Protein AF-A0AAV6BZI5-F1 (afdb_monomer)

pLDDT: mean 88.49, std 8.22, range [63.62, 98.12]

Solvent-accessible surface area (backbone atoms only — not comparable to full-atom values): 6519 Å² total; per-residue (Å²): 105,73,68,59,37,52,52,39,51,68,74,55,64,58,50,78,42,84,41,81,54,91,93,46,74,42,80,42,81,42,66,73,58,97,48,75,69,52,58,55,25,56,51,28,48,57,50,47,52,47,60,72,45,46,90,73,36,56,67,40,70,27,70,47,92,89,46,92,48,66,36,76,49,83,47,97,79,65,70,76,52,47,71,35,60,86,55,53,39,41,53,51,51,52,54,52,50,52,55,50,56,54,50,71,72,54,72,129

Structure (mmCIF, N/CA/C/O backbone):
data_AF-A0AAV6BZI5-F1
#
_entry.id   AF-A0AAV6BZI5-F1
#
loop_
_atom_site.group_PDB
_atom_site.id
_atom_site.type_symbol
_atom_site.label_atom_id
_atom_site.label_alt_id
_atom_site.label_comp_id
_atom_site.label_asym_id
_atom_site.label_entity_id
_atom_site.label_seq_id
_atom_site.pdbx_PDB_ins_code
_atom_site.Cartn_x
_atom_site.Cartn_y
_atom_site.Cartn_z
_atom_site.occupancy
_atom_site.B_iso_or_equiv
_atom_site.auth_seq_id
_atom_site.auth_comp_id
_atom_site.auth_asym_id
_atom_site.auth_atom_id
_atom_site.pdbx_PDB_model_num
ATOM 1 N N . THR A 1 1 ? -3.793 -15.550 4.098 1.00 80.25 1 THR A N 1
ATOM 2 C CA . THR A 1 1 ? -5.144 -15.625 3.503 1.00 80.25 1 THR A CA 1
ATOM 3 C C . THR A 1 1 ? -6.071 -14.713 4.299 1.00 80.25 1 THR A C 1
ATOM 5 O O . THR A 1 1 ? -5.586 -14.112 5.256 1.00 80.25 1 THR A O 1
ATOM 8 N N . VAL A 1 2 ? -7.348 -14.557 3.927 1.00 87.38 2 VAL A N 1
ATOM 9 C CA . VAL A 1 2 ? -8.303 -13.715 4.687 1.00 87.38 2 VAL A CA 1
ATOM 10 C C . VAL A 1 2 ? -8.455 -14.225 6.126 1.00 87.38 2 VAL A C 1
ATOM 12 O O . VAL A 1 2 ? -8.520 -13.438 7.063 1.00 87.38 2 VAL A O 1
ATOM 15 N N . GLU A 1 3 ? -8.391 -15.540 6.324 1.00 90.19 3 GLU A N 1
ATOM 16 C CA . GLU A 1 3 ? -8.491 -16.187 7.636 1.00 90.19 3 GLU A CA 1
ATOM 17 C C . GLU A 1 3 ? -7.358 -15.753 8.571 1.00 90.19 3 GLU A C 1
ATOM 19 O O . GLU A 1 3 ? -7.605 -15.460 9.736 1.00 90.19 3 GLU A O 1
ATOM 24 N N . ALA A 1 4 ? -6.131 -15.643 8.050 1.00 85.69 4 ALA A N 1
ATOM 25 C CA . ALA A 1 4 ? -4.981 -15.174 8.822 1.00 85.69 4 ALA A CA 1
ATOM 26 C C . ALA A 1 4 ? -5.112 -13.695 9.228 1.00 85.69 4 ALA A C 1
ATOM 28 O O . ALA A 1 4 ? -4.690 -13.320 10.317 1.00 85.69 4 ALA A O 1
ATOM 29 N N . VAL A 1 5 ? -5.715 -12.860 8.370 1.00 86.88 5 VAL A N 1
ATOM 30 C CA . VAL A 1 5 ? -6.009 -11.457 8.706 1.00 86.88 5 VAL A CA 1
ATOM 31 C C . VAL A 1 5 ? -7.042 -11.403 9.829 1.00 86.88 5 VAL A C 1
ATOM 33 O O . VAL A 1 5 ? -6.818 -10.735 10.833 1.00 86.88 5 VAL A O 1
ATOM 36 N N . ASN A 1 6 ? -8.129 -12.165 9.701 1.00 88.00 6 ASN A N 1
ATOM 37 C CA . ASN A 1 6 ? -9.179 -12.221 10.715 1.00 88.00 6 ASN A CA 1
ATOM 38 C C . ASN A 1 6 ? -8.677 -12.761 12.061 1.00 88.00 6 ASN A C 1
ATOM 40 O O . ASN A 1 6 ? -9.139 -12.305 13.102 1.00 88.00 6 ASN A O 1
ATOM 44 N N . GLU A 1 7 ? -7.733 -13.704 12.060 1.00 85.50 7 GLU A N 1
ATOM 45 C CA . GLU A 1 7 ? -7.117 -14.201 13.293 1.00 85.50 7 GLU A CA 1
ATOM 46 C C . GLU A 1 7 ? -6.339 -13.102 14.024 1.00 85.50 7 GLU A C 1
ATOM 48 O O . GLU A 1 7 ? -6.541 -12.897 15.216 1.00 85.50 7 GLU A O 1
ATOM 53 N N . LEU A 1 8 ? -5.529 -12.321 13.306 1.00 82.88 8 LEU A N 1
ATOM 54 C CA . LEU A 1 8 ? -4.806 -11.190 13.897 1.00 82.88 8 LEU A CA 1
ATOM 55 C C . LEU A 1 8 ? -5.749 -10.098 14.421 1.00 82.88 8 LEU A C 1
ATOM 57 O O . LEU A 1 8 ? -5.475 -9.490 15.455 1.00 82.88 8 LEU A O 1
ATOM 61 N N . LEU A 1 9 ? -6.874 -9.871 13.737 1.00 82.00 9 LEU A N 1
ATOM 62 C CA . LEU A 1 9 ? -7.895 -8.921 14.181 1.00 82.00 9 LEU A CA 1
ATOM 63 C C . LEU A 1 9 ? -8.642 -9.393 15.438 1.00 82.00 9 LEU A C 1
ATOM 65 O O . LEU A 1 9 ? -9.053 -8.562 16.237 1.00 82.00 9 LEU A O 1
ATOM 69 N N . ARG A 1 10 ? -8.794 -10.707 15.658 1.00 78.62 10 ARG A N 1
ATOM 70 C CA . ARG A 1 10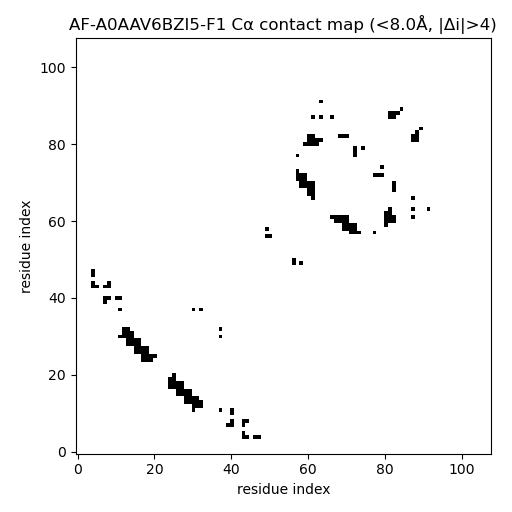 ? -9.403 -11.247 16.891 1.00 78.62 10 ARG A CA 1
ATOM 71 C C . ARG A 1 10 ? -8.530 -11.054 18.125 1.00 78.62 10 ARG A C 1
ATOM 73 O O . ARG A 1 10 ? -9.058 -10.882 19.216 1.00 78.62 10 ARG A O 1
ATOM 80 N N . VAL A 1 11 ? -7.208 -11.090 17.955 1.00 67.38 11 VAL A N 1
ATOM 81 C CA . VAL A 1 11 ? -6.235 -10.960 19.055 1.00 67.38 11 VAL A CA 1
ATOM 82 C C . VAL A 1 11 ? -6.191 -9.531 19.612 1.00 67.38 11 VAL A C 1
ATOM 84 O O . VAL A 1 11 ? -5.595 -9.294 20.661 1.00 67.38 11 VAL A O 1
ATOM 87 N N . THR A 1 12 ? -6.830 -8.566 18.944 1.00 65.50 12 THR A N 1
ATOM 88 C CA . THR A 1 12 ? -6.774 -7.168 19.360 1.00 65.50 12 THR A CA 1
ATOM 89 C C . THR A 1 12 ? -7.985 -6.702 20.138 1.00 65.50 12 THR A C 1
ATOM 91 O O . THR A 1 12 ? -9.041 -6.413 19.586 1.00 65.50 12 THR A O 1
ATOM 94 N N . GLU A 1 13 ? -7.782 -6.526 21.440 1.00 70.69 13 GLU A N 1
ATOM 95 C CA . GLU A 1 13 ? -8.665 -5.715 22.263 1.00 70.69 13 GLU A CA 1
ATOM 96 C C . GLU A 1 13 ? -8.273 -4.235 22.179 1.00 70.69 13 GLU A C 1
ATOM 98 O 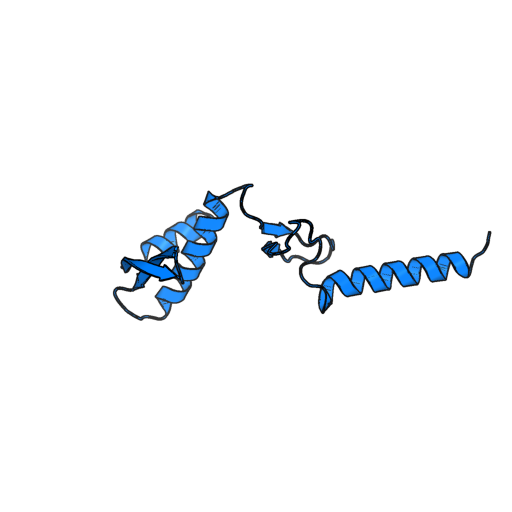O . GLU A 1 13 ? -7.123 -3.845 22.406 1.00 70.69 13 GLU A O 1
ATOM 103 N N . GLY A 1 14 ? -9.253 -3.396 21.869 1.00 78.12 14 GLY A N 1
ATOM 104 C CA . GLY A 1 14 ? -9.103 -1.952 21.770 1.00 78.12 14 GLY A CA 1
ATOM 105 C C . GLY A 1 14 ? -10.444 -1.282 21.500 1.00 78.12 14 GLY A C 1
ATOM 106 O O . GLY A 1 14 ? -11.481 -1.945 21.436 1.00 78.12 14 GLY A O 1
ATOM 107 N N . HIS A 1 15 ? -10.423 0.032 21.330 1.00 78.56 15 HIS A N 1
ATOM 108 C CA . HIS A 1 15 ? -11.589 0.819 20.935 1.00 78.56 15 HIS A CA 1
ATOM 109 C C . HIS A 1 15 ? -11.188 1.851 19.886 1.00 78.56 15 HIS A C 1
ATOM 111 O O . HIS A 1 15 ? -10.028 2.256 19.806 1.00 78.56 15 HIS A O 1
ATOM 117 N N . ASP A 1 16 ? -12.141 2.257 19.053 1.00 85.94 16 ASP A N 1
ATOM 118 C CA . ASP A 1 16 ? -11.920 3.346 18.107 1.00 85.94 16 ASP A CA 1
ATOM 119 C C . ASP A 1 16 ? -12.140 4.689 18.818 1.00 85.94 16 ASP A C 1
ATOM 121 O O . ASP A 1 16 ? -13.142 4.893 19.504 1.00 85.94 16 ASP A O 1
ATOM 125 N N . GLU A 1 17 ? -11.208 5.618 18.627 1.00 90.50 17 GLU A N 1
ATOM 126 C CA . GLU A 1 17 ? -11.349 7.016 19.023 1.00 90.50 17 GLU A CA 1
ATOM 127 C C . GLU A 1 17 ? -11.406 7.907 17.785 1.00 90.50 17 GLU A C 1
ATOM 129 O O . GLU A 1 17 ? -10.653 7.728 16.825 1.00 90.50 17 GLU A O 1
ATOM 134 N N . LEU A 1 18 ? -12.295 8.899 17.809 1.00 94.19 18 LEU A N 1
ATOM 135 C CA . LEU A 1 18 ? -12.343 9.935 16.788 1.00 94.19 18 LEU A CA 1
ATOM 136 C C . LEU A 1 18 ? -11.254 10.972 17.087 1.00 94.19 18 LEU A C 1
ATOM 138 O O . LEU A 1 18 ? -11.313 11.662 18.105 1.00 94.19 18 LEU A O 1
ATOM 142 N N . VAL A 1 19 ? -10.265 11.094 16.202 1.00 94.38 19 VAL A N 1
ATOM 143 C CA . VAL A 1 19 ? -9.122 12.000 16.379 1.00 94.38 19 VAL A CA 1
ATOM 144 C C . VAL A 1 19 ? -9.078 13.060 15.272 1.00 94.38 19 VAL A C 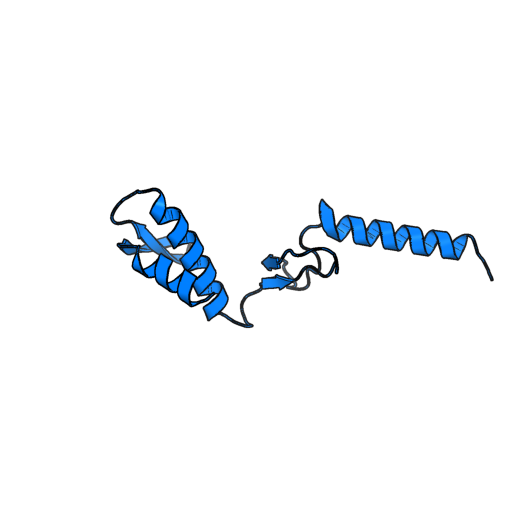1
ATOM 146 O O . VAL A 1 19 ? -9.393 12.757 14.115 1.00 94.38 19 VAL A O 1
ATOM 149 N N . PRO A 1 20 ? -8.699 14.311 15.592 1.00 95.19 20 PRO A N 1
ATOM 150 C CA . PRO A 1 20 ? -8.625 15.373 14.597 1.00 95.19 20 PRO A CA 1
ATOM 151 C C . PRO A 1 20 ? -7.451 15.153 13.630 1.00 95.19 20 PRO A C 1
ATOM 153 O O . PRO A 1 20 ? -6.324 14.882 14.050 1.00 95.19 20 PRO A O 1
ATOM 156 N N . LEU A 1 21 ? -7.705 15.334 12.331 1.00 92.06 21 LEU A N 1
ATOM 157 C CA . LEU A 1 21 ? -6.713 15.341 11.254 1.00 92.06 21 LEU A CA 1
ATOM 158 C C . LEU A 1 21 ? -6.819 16.664 10.479 1.00 92.06 21 LEU A C 1
ATOM 160 O O . LEU A 1 21 ? -7.480 16.777 9.447 1.00 92.06 21 LEU A O 1
ATOM 164 N N . GLY A 1 22 ? -6.192 17.713 11.012 1.00 91.56 22 GLY A N 1
ATOM 165 C CA . GLY A 1 22 ? -6.318 19.063 10.463 1.00 91.56 22 GLY A CA 1
ATOM 166 C C . GLY A 1 22 ? -7.743 19.602 10.620 1.00 91.56 22 GLY A C 1
ATOM 167 O O . GLY A 1 22 ? -8.151 19.939 11.727 1.00 91.56 22 GLY A O 1
ATOM 168 N N . ARG A 1 23 ? -8.484 19.713 9.510 1.00 94.00 23 ARG A N 1
ATOM 169 C CA . ARG A 1 23 ? -9.906 20.121 9.489 1.00 94.00 23 ARG A CA 1
ATOM 170 C C . ARG A 1 23 ? -10.880 18.945 9.409 1.00 94.00 23 ARG A C 1
ATOM 172 O O . ARG A 1 23 ? -12.088 19.160 9.411 1.00 94.00 23 ARG A O 1
ATOM 179 N N . GLU A 1 24 ? -10.359 17.733 9.305 1.00 94.69 24 GLU A N 1
ATOM 180 C CA . GLU A 1 24 ? -11.131 16.505 9.166 1.00 94.69 24 GLU A CA 1
ATOM 181 C C . GLU A 1 24 ? -11.035 15.672 10.448 1.00 94.69 24 GLU A C 1
ATOM 183 O O . GLU A 1 24 ? -10.283 15.993 11.373 1.00 94.69 24 GLU A O 1
ATOM 188 N N . TRP A 1 25 ? -11.803 14.588 10.498 1.00 93.88 25 TRP A N 1
ATOM 189 C CA . TRP A 1 25 ? -11.770 13.613 11.580 1.00 93.88 25 TRP A CA 1
ATOM 190 C C . TRP A 1 25 ? -11.448 12.242 11.011 1.00 93.88 25 TRP A C 1
ATOM 192 O O . TRP A 1 25 ? -11.928 11.885 9.937 1.00 93.88 25 TRP A O 1
ATOM 202 N N . THR A 1 26 ? -10.669 11.462 11.750 1.00 91.56 26 THR A N 1
ATOM 203 C CA . THR A 1 26 ? -10.408 10.064 11.414 1.00 91.56 26 THR A CA 1
ATOM 204 C C . THR A 1 26 ? -10.648 9.185 12.625 1.00 91.56 26 THR A C 1
ATOM 206 O O . THR A 1 26 ? -10.469 9.614 13.764 1.00 91.56 26 THR A O 1
ATOM 209 N N . LEU A 1 27 ? -11.035 7.937 12.381 1.00 87.06 27 LEU A N 1
ATOM 210 C CA . LEU A 1 27 ? -11.013 6.918 13.419 1.00 87.06 27 LEU A CA 1
ATOM 211 C C . LEU A 1 27 ? -9.571 6.456 13.616 1.00 87.06 27 LEU A C 1
ATOM 213 O O . LEU A 1 27 ? -8.851 6.194 12.649 1.00 87.06 27 LEU A O 1
ATOM 217 N N . ARG A 1 28 ? -9.151 6.370 14.874 1.00 84.56 28 ARG A N 1
ATOM 218 C CA . ARG A 1 28 ? -7.898 5.752 15.281 1.00 84.56 28 ARG A CA 1
ATOM 219 C C . ARG A 1 28 ? -8.211 4.640 16.258 1.00 84.56 28 ARG A C 1
ATOM 221 O O . ARG A 1 28 ? -8.801 4.874 17.305 1.00 84.56 28 ARG A O 1
ATOM 228 N N . LEU A 1 29 ? -7.748 3.445 15.930 1.00 79.19 29 LEU A N 1
ATOM 229 C CA . LEU A 1 29 ? -7.825 2.321 16.839 1.00 79.19 29 LEU A CA 1
ATOM 230 C C . LEU A 1 29 ? -6.801 2.506 17.973 1.00 79.19 29 LEU A C 1
ATOM 232 O O . LEU A 1 29 ? -5.605 2.681 17.709 1.00 79.19 29 LEU A O 1
ATOM 236 N N . ILE A 1 30 ? -7.266 2.464 19.220 1.00 80.81 30 ILE A N 1
ATOM 237 C CA . ILE A 1 30 ? -6.456 2.568 20.436 1.00 80.81 30 ILE A CA 1
ATOM 238 C C . ILE A 1 30 ? -6.359 1.196 21.096 1.00 80.81 30 ILE A C 1
ATOM 240 O O . ILE A 1 30 ? -7.368 0.542 21.360 1.00 80.81 30 ILE A O 1
ATOM 244 N N . ALA A 1 31 ? -5.126 0.759 21.351 1.00 80.06 31 ALA A N 1
ATOM 245 C CA . ALA A 1 31 ? -4.856 -0.501 22.027 1.00 80.06 31 ALA A CA 1
ATOM 246 C C . ALA A 1 31 ? -5.306 -0.433 23.481 1.00 80.06 31 ALA A C 1
ATOM 248 O O . ALA A 1 31 ? -4.973 0.533 24.169 1.00 80.06 31 ALA A O 1
ATOM 249 N N . ARG A 1 32 ? -5.967 -1.485 23.981 1.00 77.12 32 ARG A N 1
ATOM 250 C CA . ARG A 1 32 ? -6.189 -1.621 25.428 1.00 77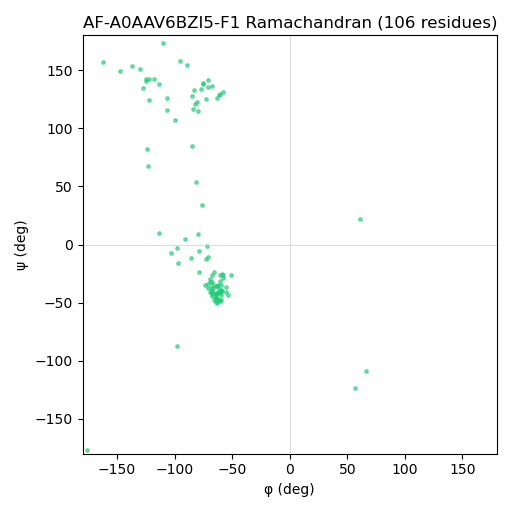.12 32 ARG A CA 1
ATOM 251 C C . ARG A 1 32 ? -4.855 -1.750 26.174 1.00 77.12 32 ARG A C 1
ATOM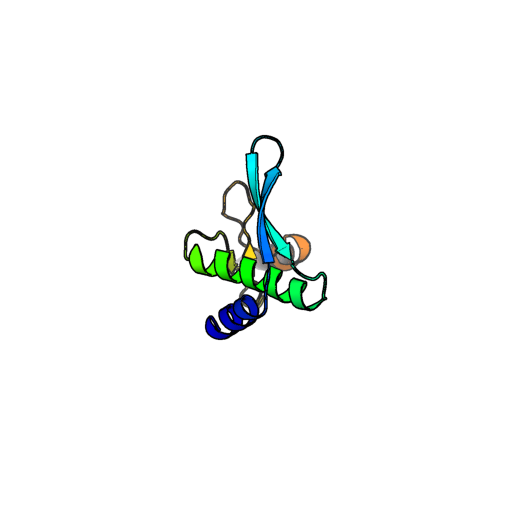 253 O O . ARG A 1 32 ? -4.667 -1.128 27.214 1.00 77.12 32 ARG A O 1
ATOM 260 N N . GLU A 1 33 ? -3.922 -2.526 25.621 1.00 75.75 33 GLU A N 1
ATOM 261 C CA . GLU A 1 33 ? -2.571 -2.720 26.151 1.00 75.75 33 GLU A CA 1
ATOM 262 C C . GLU A 1 33 ? -1.525 -2.439 25.067 1.00 75.75 33 GLU A C 1
ATOM 264 O O . GLU A 1 33 ? -1.629 -2.926 23.943 1.00 75.75 33 GLU A O 1
ATOM 269 N N . GLN A 1 34 ? -0.473 -1.688 25.403 1.00 72.00 34 GLN A N 1
ATOM 270 C CA . GLN A 1 34 ? 0.602 -1.341 24.463 1.00 72.00 34 GLN A CA 1
ATOM 271 C C . GLN A 1 34 ? 1.640 -2.461 24.322 1.00 72.00 34 GLN A C 1
ATOM 273 O O . GLN A 1 34 ? 2.837 -2.250 24.525 1.00 72.00 34 GLN A O 1
ATOM 278 N N . ARG A 1 35 ? 1.182 -3.672 23.998 1.00 78.31 35 ARG A N 1
ATOM 279 C CA . ARG A 1 35 ? 2.076 -4.803 23.742 1.00 78.31 35 ARG A CA 1
ATOM 280 C C . ARG A 1 35 ? 2.481 -4.884 22.264 1.00 78.31 35 ARG A C 1
ATOM 282 O O . ARG A 1 35 ? 1.738 -4.400 21.407 1.00 78.31 35 ARG A O 1
ATOM 289 N N . PRO A 1 36 ? 3.638 -5.483 21.923 1.00 78.88 36 PRO A N 1
ATOM 290 C CA . PRO A 1 36 ? 4.124 -5.538 20.542 1.00 78.88 36 PRO A CA 1
ATOM 291 C C . PRO A 1 36 ? 3.160 -6.200 19.548 1.00 78.88 36 PRO A C 1
ATOM 293 O O . PRO A 1 36 ? 3.157 -5.839 18.372 1.00 78.88 36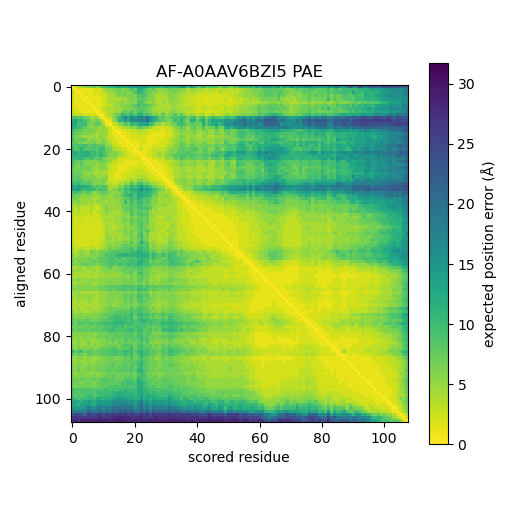 PRO A O 1
ATOM 296 N N . GLU A 1 37 ? 2.318 -7.134 19.999 1.00 77.62 37 GLU A N 1
ATOM 297 C CA . GLU A 1 37 ? 1.321 -7.824 19.172 1.00 77.62 37 GLU A CA 1
ATOM 298 C C . GLU A 1 37 ? 0.304 -6.851 18.552 1.00 77.62 37 GLU A C 1
ATOM 300 O O . GLU A 1 37 ? -0.200 -7.098 17.456 1.00 77.62 37 GLU A O 1
ATOM 305 N N . TRP A 1 38 ? 0.079 -5.695 19.188 1.00 77.50 38 TRP A N 1
ATOM 306 C CA . TRP A 1 38 ? -0.745 -4.615 18.645 1.00 77.50 38 TRP A CA 1
ATOM 307 C C . TRP A 1 38 ? -0.286 -4.147 17.259 1.00 77.50 38 TRP A C 1
ATOM 309 O O . TRP A 1 38 ? -1.103 -3.834 16.391 1.00 77.50 38 TRP A O 1
ATOM 319 N N . LEU A 1 39 ? 1.030 -4.122 17.019 1.00 80.50 39 LEU A N 1
ATOM 320 C CA . LEU A 1 39 ? 1.585 -3.691 15.735 1.00 80.50 39 LEU A CA 1
ATOM 321 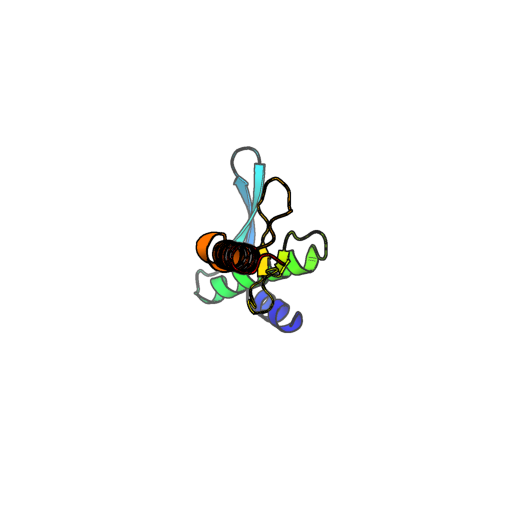C C . LEU A 1 39 ? 1.142 -4.617 14.598 1.00 80.50 39 LEU A C 1
ATOM 323 O O . LEU A 1 39 ? 0.869 -4.148 13.493 1.00 80.50 39 LEU A O 1
ATOM 327 N N . LEU A 1 40 ? 1.024 -5.920 14.868 1.00 83.19 40 LEU A N 1
ATOM 328 C CA . LEU A 1 40 ? 0.561 -6.895 13.880 1.00 83.19 40 LEU A CA 1
ATOM 329 C C . LEU A 1 40 ? -0.901 -6.667 13.514 1.00 83.19 40 LEU A C 1
ATOM 331 O O . LEU A 1 40 ? -1.267 -6.779 12.347 1.00 83.19 40 LEU A O 1
ATOM 335 N N . ALA A 1 41 ? -1.727 -6.296 14.483 1.00 81.12 41 ALA A N 1
ATOM 336 C CA . ALA A 1 41 ? -3.125 -5.999 14.232 1.00 81.12 41 ALA A CA 1
ATOM 337 C C . ALA A 1 41 ? -3.344 -4.667 13.513 1.00 81.12 41 ALA A C 1
ATOM 339 O O . ALA A 1 41 ? -4.210 -4.588 12.648 1.00 81.12 41 ALA A O 1
ATOM 340 N N . ALA A 1 42 ? -2.524 -3.646 13.776 1.00 81.75 42 ALA A N 1
ATOM 341 C CA . ALA A 1 42 ? -2.541 -2.416 12.982 1.00 81.75 42 ALA A CA 1
ATOM 342 C C . ALA A 1 42 ? -2.231 -2.697 11.496 1.00 81.75 42 ALA A C 1
ATOM 344 O O . ALA A 1 42 ? -2.888 -2.160 10.596 1.00 81.75 42 ALA A O 1
ATOM 345 N N . VAL A 1 43 ? -1.280 -3.602 11.232 1.00 86.38 43 VAL A N 1
ATOM 346 C CA . VAL A 1 43 ? -0.984 -4.088 9.875 1.00 86.38 43 VAL A CA 1
ATOM 347 C C . VAL A 1 43 ? -2.148 -4.917 9.318 1.00 86.38 43 VAL A C 1
ATOM 349 O O . VAL A 1 43 ? -2.539 -4.714 8.169 1.00 86.38 43 VAL A O 1
ATOM 352 N N . ALA A 1 44 ? -2.733 -5.815 10.115 1.00 88.19 44 ALA A N 1
ATOM 353 C CA . ALA A 1 44 ? -3.879 -6.627 9.708 1.00 88.19 44 ALA A CA 1
ATOM 354 C C . ALA A 1 44 ? -5.108 -5.770 9.370 1.00 88.19 44 ALA A C 1
ATOM 356 O O . ALA A 1 44 ? -5.775 -6.049 8.378 1.00 88.19 44 ALA A O 1
ATOM 357 N N . ARG A 1 45 ? -5.365 -4.692 10.122 1.00 86.50 45 ARG A N 1
ATOM 358 C CA . ARG A 1 45 ? -6.447 -3.734 9.852 1.00 86.50 45 ARG A CA 1
ATOM 359 C C . ARG A 1 45 ? -6.226 -3.003 8.536 1.00 86.50 45 ARG A C 1
ATOM 361 O O . ARG A 1 45 ? -7.106 -3.043 7.687 1.00 86.50 45 AR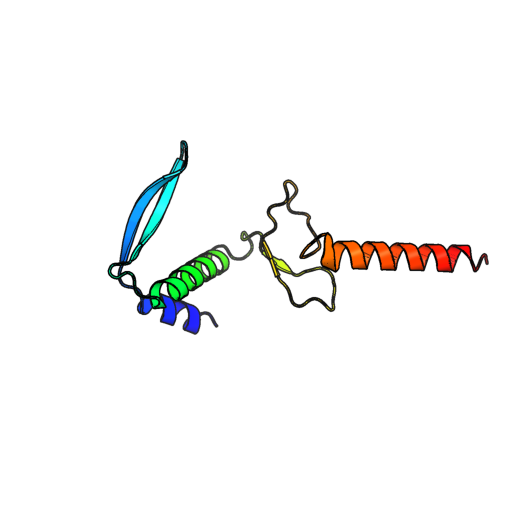G A O 1
ATOM 368 N N . SER A 1 46 ? -5.027 -2.462 8.312 1.00 86.94 46 SER A N 1
ATOM 369 C CA . SER A 1 46 ? -4.668 -1.857 7.017 1.00 86.94 46 SER A CA 1
ATOM 370 C C . SER A 1 46 ? -4.858 -2.843 5.853 1.00 86.94 46 SER A C 1
ATOM 372 O O . SER A 1 46 ? -5.337 -2.482 4.781 1.00 86.94 46 SER A O 1
ATOM 374 N N . ALA A 1 47 ? -4.492 -4.114 6.051 1.00 89.31 47 ALA A N 1
ATOM 375 C CA . ALA A 1 47 ? -4.699 -5.152 5.046 1.00 89.31 47 ALA A CA 1
ATOM 376 C C . ALA A 1 47 ? -6.190 -5.460 4.825 1.00 89.31 47 ALA A C 1
ATOM 378 O O . ALA A 1 47 ? -6.606 -5.638 3.683 1.00 89.31 47 ALA A O 1
ATOM 379 N N . ALA A 1 48 ? -6.989 -5.511 5.892 1.00 89.94 48 ALA A N 1
ATOM 380 C CA . ALA A 1 48 ? -8.427 -5.731 5.820 1.00 89.94 48 ALA A CA 1
ATOM 381 C C . ALA A 1 48 ? -9.146 -4.586 5.098 1.00 89.94 48 ALA A C 1
ATOM 383 O O . ALA A 1 48 ? -9.993 -4.858 4.255 1.00 89.94 48 ALA A O 1
ATOM 384 N N . GLU A 1 49 ? -8.766 -3.333 5.358 1.00 88.44 49 GLU A N 1
ATOM 385 C CA . GLU A 1 49 ? -9.285 -2.149 4.659 1.00 88.44 49 GLU A CA 1
ATOM 386 C C . GLU A 1 49 ? -8.997 -2.231 3.154 1.00 88.44 49 GLU A C 1
ATOM 388 O O . GLU A 1 49 ? -9.917 -2.128 2.346 1.00 88.44 49 GLU A O 1
ATOM 393 N N . LEU A 1 50 ? -7.756 -2.555 2.767 1.00 89.25 50 LEU A N 1
ATOM 394 C CA . LEU A 1 50 ? -7.394 -2.768 1.359 1.00 89.25 50 LEU A CA 1
ATOM 395 C C . LEU A 1 50 ? -8.189 -3.908 0.702 1.00 89.25 50 LEU A C 1
ATOM 397 O O . LEU A 1 50 ? -8.552 -3.813 -0.470 1.00 89.25 50 LEU A O 1
ATOM 401 N N . ILE A 1 51 ? -8.437 -5.002 1.430 1.00 89.38 51 ILE A N 1
ATOM 402 C CA . ILE A 1 51 ? -9.245 -6.126 0.936 1.00 89.38 51 ILE A CA 1
ATOM 403 C C . ILE A 1 51 ? -10.710 -5.700 0.774 1.00 89.38 51 ILE A C 1
ATOM 405 O O . ILE A 1 51 ? -11.325 -6.035 -0.237 1.00 89.38 51 ILE A O 1
ATOM 409 N N . ALA A 1 52 ? -11.254 -4.958 1.740 1.00 90.44 52 ALA A N 1
ATOM 410 C CA . ALA A 1 52 ? -12.640 -4.499 1.754 1.00 90.44 52 ALA A CA 1
ATOM 411 C C . ALA A 1 52 ? -12.930 -3.460 0.659 1.00 90.44 52 ALA A C 1
ATOM 413 O O . ALA A 1 52 ? -13.985 -3.514 0.031 1.00 90.44 52 ALA A O 1
ATOM 414 N N . GLU A 1 53 ? -11.986 -2.557 0.376 1.00 89.94 53 GLU A N 1
ATOM 415 C CA . GLU A 1 53 ? -12.070 -1.606 -0.743 1.00 89.94 53 GLU A CA 1
ATOM 416 C C . GLU A 1 53 ? -12.041 -2.298 -2.119 1.00 89.94 53 GLU A C 1
ATOM 418 O O . GLU A 1 53 ? -12.515 -1.747 -3.119 1.00 89.94 53 GLU A O 1
ATOM 423 N N . GLY A 1 54 ? -11.486 -3.511 -2.201 1.00 87.62 54 GLY A N 1
ATOM 424 C CA . GLY A 1 54 ? -11.461 -4.314 -3.419 1.00 87.62 54 GLY A CA 1
ATOM 425 C C . GLY A 1 54 ? -10.801 -3.583 -4.592 1.00 87.62 54 GLY A C 1
ATOM 426 O O . GLY A 1 54 ? -9.654 -3.149 -4.515 1.00 87.62 54 GLY A O 1
ATOM 427 N N . SER A 1 55 ? -11.519 -3.446 -5.712 1.00 85.75 55 SER A N 1
ATOM 428 C CA . SER A 1 55 ? -11.005 -2.768 -6.912 1.00 85.75 55 SER A CA 1
ATOM 429 C C . SER A 1 55 ? -10.899 -1.246 -6.782 1.00 85.75 55 SER A C 1
ATOM 431 O O . SER A 1 55 ? -10.301 -0.618 -7.656 1.00 85.75 55 SER A O 1
ATOM 433 N N . ALA A 1 56 ? -11.497 -0.648 -5.746 1.00 86.25 56 ALA A N 1
ATOM 434 C CA . ALA A 1 56 ? -11.369 0.782 -5.476 1.00 86.25 56 ALA A CA 1
ATOM 435 C C . ALA A 1 56 ? -10.033 1.123 -4.797 1.00 86.25 56 ALA A C 1
ATOM 437 O O . ALA A 1 56 ? -9.548 2.245 -4.954 1.00 86.25 56 ALA A O 1
ATOM 438 N N . ALA A 1 57 ? -9.406 0.154 -4.117 1.00 87.31 57 ALA A N 1
ATOM 439 C CA . ALA A 1 57 ? -8.098 0.339 -3.509 1.00 87.31 57 ALA A CA 1
ATOM 440 C C . ALA A 1 57 ? -7.062 0.668 -4.598 1.00 87.31 57 ALA A C 1
ATOM 442 O O . ALA A 1 57 ? -6.912 -0.094 -5.561 1.00 87.31 57 ALA A O 1
ATOM 443 N N . PRO A 1 58 ? -6.259 1.739 -4.465 1.00 90.44 58 PRO A N 1
ATOM 444 C CA . PRO A 1 58 ? -5.249 2.107 -5.458 1.00 90.44 58 PRO A CA 1
ATOM 445 C C . PRO A 1 58 ? -4.001 1.206 -5.375 1.00 90.44 58 PRO A C 1
ATOM 447 O O . PRO A 1 58 ? -2.875 1.644 -5.616 1.00 90.44 58 PRO A O 1
ATOM 450 N N . LEU A 1 59 ? -4.171 -0.074 -5.037 1.00 93.06 59 LEU A N 1
ATOM 451 C CA . LEU A 1 59 ? -3.111 -1.067 -4.970 1.00 93.06 59 LEU A CA 1
ATOM 452 C C . LEU A 1 59 ? -2.818 -1.617 -6.371 1.00 93.06 59 LEU A C 1
ATOM 454 O O . LEU A 1 59 ? -3.669 -2.202 -7.038 1.00 93.06 59 LEU A O 1
ATOM 458 N N . ARG A 1 60 ? -1.578 -1.460 -6.836 1.00 93.06 60 ARG A N 1
ATOM 459 C CA . ARG A 1 60 ? -1.155 -1.879 -8.177 1.00 93.06 60 ARG A CA 1
ATOM 460 C C . ARG A 1 60 ? 0.038 -2.818 -8.122 1.00 93.06 60 ARG A C 1
ATOM 462 O O . ARG A 1 60 ? 0.974 -2.620 -7.351 1.00 93.06 60 ARG A O 1
ATOM 469 N N . LYS A 1 61 ? 0.060 -3.812 -9.013 1.00 95.69 61 LYS A N 1
ATOM 470 C CA . LYS A 1 61 ? 1.251 -4.637 -9.253 1.00 95.69 61 LYS A CA 1
ATOM 471 C C . LYS A 1 61 ? 2.280 -3.852 -10.068 1.00 95.69 61 LYS A C 1
ATOM 473 O O . LYS A 1 61 ? 1.933 -3.167 -11.032 1.00 95.69 61 LYS A O 1
ATOM 478 N N . CYS A 1 62 ? 3.558 -3.965 -9.712 1.00 97.88 62 CYS A N 1
ATOM 479 C CA . CYS A 1 62 ? 4.643 -3.395 -10.508 1.00 97.88 62 CYS A CA 1
ATOM 480 C C . CYS A 1 62 ? 4.625 -3.946 -11.942 1.00 97.88 62 CYS A C 1
ATOM 482 O O . CYS A 1 62 ? 4.610 -5.155 -12.149 1.00 97.88 62 CYS A O 1
ATOM 484 N N . ALA A 1 63 ? 4.705 -3.069 -12.947 1.00 97.56 63 ALA A N 1
ATOM 485 C CA . ALA A 1 63 ? 4.693 -3.477 -14.353 1.00 97.56 63 ALA A CA 1
ATOM 486 C C . ALA A 1 63 ? 5.991 -4.175 -14.812 1.00 97.56 63 ALA A C 1
ATOM 488 O O . ALA A 1 63 ? 6.111 -4.538 -15.980 1.00 97.56 63 ALA A O 1
ATOM 489 N N . ASN A 1 64 ? 6.992 -4.327 -13.935 1.00 97.31 64 ASN A N 1
ATOM 490 C CA . ASN A 1 64 ? 8.191 -5.105 -14.236 1.00 97.31 64 ASN A CA 1
ATOM 491 C C . ASN A 1 64 ? 7.883 -6.583 -13.952 1.00 97.31 64 ASN A C 1
ATOM 493 O O . ASN A 1 64 ? 7.699 -6.910 -12.780 1.00 97.31 64 ASN A O 1
ATOM 497 N N . PRO A 1 65 ? 7.904 -7.482 -14.956 1.00 95.06 65 PRO A N 1
ATOM 498 C CA . PRO A 1 65 ? 7.531 -8.886 -14.770 1.00 95.06 65 PRO A CA 1
ATOM 499 C C . PRO A 1 65 ? 8.373 -9.627 -13.726 1.00 95.06 65 PRO A C 1
ATOM 501 O O . PRO A 1 65 ? 7.904 -10.585 -13.125 1.00 95.06 65 PRO A O 1
ATOM 504 N N . ARG A 1 66 ? 9.611 -9.173 -13.488 1.00 95.88 66 ARG A N 1
ATOM 505 C CA . ARG A 1 66 ? 10.529 -9.754 -12.494 1.00 95.88 66 ARG A CA 1
ATOM 506 C C . ARG A 1 66 ? 10.428 -9.102 -11.111 1.00 95.88 66 ARG A C 1
ATOM 508 O O . ARG A 1 66 ? 11.248 -9.380 -10.246 1.00 95.88 66 ARG A O 1
ATOM 515 N N . CYS A 1 67 ? 9.496 -8.172 -10.906 1.00 97.75 67 CYS A N 1
ATOM 516 C CA . CYS A 1 67 ? 9.306 -7.490 -9.631 1.00 97.75 67 CYS A CA 1
ATOM 517 C C . CYS A 1 67 ? 8.039 -8.021 -8.946 1.00 97.75 67 CYS A C 1
ATOM 519 O O . CYS A 1 67 ? 6.948 -7.799 -9.470 1.00 97.75 67 CYS A O 1
ATOM 521 N N . PRO A 1 68 ? 8.154 -8.673 -7.774 1.00 96.81 68 PRO A N 1
ATOM 522 C CA . PRO A 1 68 ? 6.998 -9.237 -7.076 1.00 96.81 68 PRO A CA 1
ATOM 523 C C . PRO A 1 68 ? 6.182 -8.184 -6.310 1.00 96.81 68 PRO A C 1
ATOM 525 O O . PRO A 1 68 ? 5.145 -8.504 -5.742 1.00 96.81 68 PRO A O 1
ATOM 528 N N . LEU A 1 69 ? 6.651 -6.934 -6.264 1.00 96.69 69 LEU A N 1
ATOM 529 C CA . LEU A 1 69 ? 6.077 -5.907 -5.404 1.00 96.69 69 LEU A CA 1
ATOM 530 C C . LEU A 1 69 ? 4.743 -5.372 -5.932 1.00 96.69 69 LEU A C 1
ATOM 532 O O . LEU A 1 69 ? 4.597 -5.043 -7.117 1.00 96.69 69 LEU A O 1
ATOM 536 N N . PHE A 1 70 ? 3.829 -5.174 -4.990 1.00 94.31 70 PHE A N 1
ATOM 537 C CA . PHE A 1 70 ? 2.678 -4.292 -5.112 1.00 94.31 70 PHE A CA 1
ATOM 538 C C . PHE A 1 70 ? 3.019 -2.926 -4.509 1.00 94.31 70 PHE A C 1
ATOM 540 O O . PHE A 1 70 ? 3.961 -2.797 -3.727 1.00 94.31 70 PHE A O 1
ATOM 547 N N . PHE A 1 71 ? 2.293 -1.889 -4.908 1.00 94.69 71 PHE A N 1
ATOM 548 C CA . PHE A 1 71 ? 2.449 -0.548 -4.358 1.00 94.69 71 PHE A CA 1
ATOM 549 C C . PHE A 1 71 ? 1.110 0.181 -4.344 1.00 94.69 71 PHE A C 1
ATOM 551 O O . PHE A 1 71 ? 0.277 -0.030 -5.223 1.00 94.69 71 PHE A O 1
ATOM 558 N N . TYR A 1 72 ? 0.941 1.068 -3.370 1.00 93.44 72 TYR A N 1
ATOM 559 C CA . TYR A 1 72 ? -0.182 1.995 -3.307 1.00 93.44 72 TYR A CA 1
ATOM 560 C C . TYR A 1 72 ? 0.092 3.187 -4.241 1.00 93.44 72 TYR A C 1
ATOM 562 O O . TYR A 1 72 ? 1.143 3.836 -4.154 1.00 93.44 72 TYR A O 1
ATOM 570 N N . ASP A 1 73 ? -0.799 3.443 -5.198 1.00 94.38 73 ASP A N 1
ATOM 571 C CA . ASP A 1 73 ? -0.654 4.508 -6.190 1.00 94.38 73 ASP A CA 1
ATOM 572 C C . ASP A 1 73 ? -1.157 5.846 -5.638 1.00 94.38 73 ASP A C 1
ATOM 574 O O . ASP A 1 73 ? -2.280 6.268 -5.885 1.00 94.38 73 ASP A O 1
ATOM 578 N N . THR A 1 74 ? -0.278 6.548 -4.923 1.00 91.19 74 THR A N 1
ATOM 579 C CA . THR A 1 74 ? -0.512 7.924 -4.453 1.00 91.19 74 THR A CA 1
ATOM 580 C C . THR A 1 74 ? -0.279 8.990 -5.531 1.00 91.19 74 THR A C 1
ATOM 582 O O . THR A 1 74 ? -0.212 10.182 -5.227 1.00 91.19 74 THR A O 1
ATOM 585 N N . SER A 1 75 ? -0.072 8.608 -6.799 1.00 91.25 75 SER A N 1
ATOM 586 C CA . SER A 1 75 ? 0.176 9.599 -7.844 1.00 91.25 75 SER A CA 1
ATOM 587 C C . SER A 1 75 ? -1.095 10.379 -8.161 1.00 91.25 75 SER A C 1
ATOM 589 O O . SER A 1 75 ? -2.170 9.807 -8.302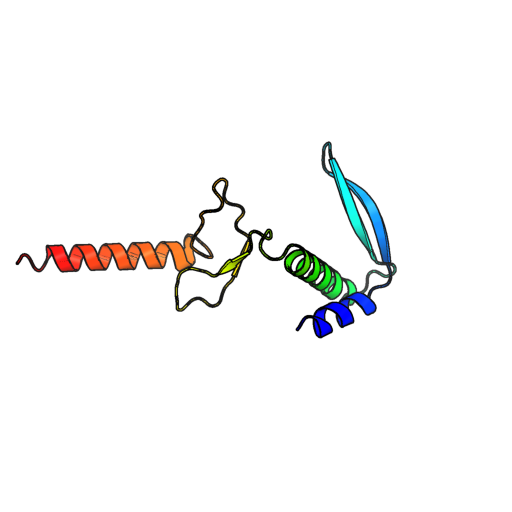 1.00 91.25 75 SER A O 1
ATOM 591 N N . ARG A 1 76 ? -0.953 11.687 -8.403 1.00 91.56 76 ARG A N 1
ATOM 592 C CA . ARG A 1 76 ? -2.068 12.586 -8.758 1.00 91.56 76 ARG A CA 1
ATOM 593 C C . ARG A 1 76 ? -2.948 12.078 -9.913 1.00 91.56 76 ARG A C 1
ATOM 595 O O . ARG A 1 76 ? -4.094 12.480 -10.031 1.00 91.56 76 ARG A O 1
ATOM 602 N N . THR A 1 77 ? -2.398 11.249 -10.803 1.00 93.56 77 THR A N 1
ATOM 603 C CA . THR A 1 77 ? -3.123 10.721 -11.973 1.00 93.56 77 THR A CA 1
ATOM 604 C C . THR A 1 77 ? -3.586 9.273 -11.813 1.00 93.56 77 THR A C 1
ATOM 606 O O . THR A 1 77 ? -4.265 8.783 -12.709 1.00 93.56 77 THR A O 1
ATOM 609 N N . GLY A 1 78 ? -3.184 8.568 -10.746 1.00 91.00 78 GLY A N 1
ATOM 610 C CA . GLY A 1 78 ? -3.469 7.138 -10.553 1.00 91.00 78 GLY A CA 1
ATOM 611 C C . GLY A 1 78 ? -2.882 6.224 -11.640 1.00 91.00 78 GLY A C 1
ATOM 612 O O . GLY A 1 78 ? -3.392 5.137 -11.906 1.00 91.00 78 GLY A O 1
ATOM 613 N N . ARG A 1 79 ? -1.848 6.685 -12.361 1.00 92.69 79 ARG A N 1
ATOM 614 C CA . ARG A 1 79 ? -1.286 5.993 -13.540 1.00 92.69 79 ARG A CA 1
ATOM 615 C C . ARG A 1 79 ? 0.136 5.482 -13.325 1.00 92.69 79 ARG A C 1
ATOM 617 O O . ARG A 1 79 ? 0.770 5.025 -14.282 1.00 92.69 79 ARG A O 1
ATOM 624 N N . ARG A 1 80 ? 0.663 5.503 -12.100 1.00 95.44 80 ARG A N 1
ATOM 625 C CA . ARG A 1 80 ? 2.035 5.059 -11.810 1.00 95.44 80 ARG A CA 1
ATOM 626 C C . ARG A 1 80 ? 2.187 3.578 -12.132 1.00 95.44 80 ARG A C 1
ATOM 628 O O . ARG A 1 80 ? 1.453 2.753 -11.621 1.00 95.44 80 ARG A O 1
ATOM 635 N N . ARG A 1 81 ? 3.176 3.213 -12.951 1.00 96.12 81 ARG A N 1
ATOM 636 C CA . ARG A 1 81 ? 3.376 1.816 -13.397 1.00 96.12 81 ARG A CA 1
ATOM 637 C C . ARG A 1 81 ? 4.408 1.026 -12.589 1.00 96.12 81 ARG A C 1
ATOM 639 O O . ARG A 1 81 ? 4.478 -0.192 -12.722 1.00 96.12 81 ARG A O 1
ATOM 646 N N . TRP A 1 82 ? 5.246 1.695 -11.800 1.00 97.69 82 TRP A N 1
ATOM 647 C CA . TRP A 1 82 ? 6.441 1.093 -11.198 1.00 97.69 82 TRP A CA 1
ATOM 648 C C . TRP A 1 82 ? 6.453 1.259 -9.682 1.00 97.69 82 TRP A C 1
ATOM 650 O O . TRP A 1 82 ? 6.161 2.346 -9.184 1.00 97.69 82 TRP A O 1
ATOM 660 N N . CYS A 1 83 ? 6.903 0.224 -8.963 1.00 97.06 83 CYS A N 1
ATOM 661 C CA . CYS A 1 83 ? 7.002 0.235 -7.499 1.00 97.06 83 CYS A CA 1
ATOM 662 C C . CYS A 1 83 ? 7.885 1.363 -6.952 1.00 97.06 83 CYS A C 1
ATOM 664 O O . CYS A 1 83 ? 7.649 1.835 -5.852 1.00 97.06 83 CYS A O 1
ATOM 666 N N . SER A 1 84 ? 8.861 1.859 -7.716 1.00 96.12 84 SER A N 1
ATOM 667 C CA . SER A 1 84 ? 9.593 3.097 -7.435 1.00 96.12 84 SER A CA 1
ATOM 668 C C . SER A 1 84 ? 10.307 3.595 -8.690 1.00 96.12 84 SER A C 1
ATOM 670 O O . SER A 1 84 ? 10.597 2.816 -9.608 1.00 96.12 84 SER A O 1
ATOM 672 N N . MET A 1 85 ? 10.606 4.895 -8.729 1.00 94.19 85 MET A N 1
ATOM 673 C CA . MET A 1 85 ? 11.393 5.481 -9.815 1.00 94.19 85 MET A CA 1
ATOM 674 C C . MET A 1 85 ? 12.866 5.065 -9.750 1.00 94.19 85 MET A C 1
ATOM 676 O O . MET A 1 85 ? 13.437 4.774 -10.797 1.00 94.19 85 MET A O 1
ATOM 680 N N . GLY A 1 86 ? 13.452 4.956 -8.552 1.00 95.69 86 GLY A N 1
ATOM 681 C CA . GLY A 1 86 ? 14.853 4.553 -8.373 1.00 95.69 86 GLY A CA 1
ATOM 682 C C . GLY A 1 86 ? 15.139 3.096 -8.751 1.00 95.69 86 GLY A C 1
ATOM 683 O O . GLY A 1 86 ? 16.208 2.799 -9.274 1.00 95.69 86 GLY A O 1
ATOM 684 N N . ALA A 1 87 ? 14.171 2.190 -8.567 1.00 95.50 87 ALA A N 1
ATOM 685 C CA . ALA A 1 87 ? 14.343 0.777 -8.896 1.00 95.50 87 ALA A CA 1
ATOM 686 C C . ALA A 1 87 ? 13.752 0.431 -10.274 1.00 95.50 87 ALA A C 1
ATOM 688 O O . ALA A 1 87 ? 14.443 0.449 -11.293 1.00 95.50 87 ALA A O 1
ATOM 689 N N . CYS A 1 88 ? 12.461 0.094 -10.334 1.00 98.12 88 CYS A N 1
ATOM 690 C CA . CYS A 1 88 ? 11.839 -0.414 -11.561 1.00 98.12 88 CYS A CA 1
ATOM 691 C C . CYS A 1 88 ? 11.671 0.655 -12.649 1.00 98.12 88 CYS A C 1
ATOM 693 O O . CYS A 1 88 ? 11.838 0.336 -13.827 1.00 98.12 88 CYS A O 1
ATOM 695 N N . GLY A 1 89 ? 11.406 1.911 -12.277 1.00 97.38 89 GLY A N 1
ATOM 696 C CA . GLY A 1 89 ? 11.321 3.015 -13.235 1.00 97.38 89 GLY A CA 1
ATOM 697 C C . GLY A 1 89 ? 12.646 3.249 -13.965 1.00 97.38 89 GLY A C 1
ATOM 698 O O . GLY A 1 89 ? 12.668 3.317 -15.194 1.00 97.38 89 GLY A O 1
ATOM 699 N N . ASN A 1 90 ? 13.759 3.295 -13.229 1.00 97.62 90 ASN A N 1
ATOM 700 C CA . ASN A 1 90 ? 15.089 3.448 -13.812 1.00 97.62 90 ASN A CA 1
ATOM 701 C C . ASN A 1 90 ? 15.472 2.247 -14.690 1.00 97.62 90 ASN A C 1
ATOM 703 O O . ASN A 1 90 ? 15.870 2.432 -15.838 1.00 97.62 90 ASN A O 1
ATOM 707 N N . ARG A 1 91 ? 15.248 1.013 -14.212 1.00 96.38 91 ARG A N 1
ATOM 708 C CA . ARG A 1 91 ? 15.484 -0.206 -15.012 1.00 96.38 91 ARG A CA 1
ATOM 709 C C . ARG A 1 91 ? 14.756 -0.170 -16.357 1.00 96.38 91 ARG A C 1
ATOM 711 O O . ARG A 1 91 ? 15.349 -0.496 -17.383 1.00 96.38 91 ARG A O 1
ATOM 718 N N . SER A 1 92 ? 13.494 0.262 -16.368 1.00 97.12 92 SER A N 1
ATOM 719 C CA . SER A 1 92 ? 12.722 0.414 -17.606 1.00 97.12 92 SER A CA 1
ATOM 720 C C . SER A 1 92 ? 13.323 1.478 -18.539 1.00 97.12 92 SER A C 1
ATOM 722 O O . SER A 1 92 ? 13.461 1.226 -19.741 1.00 97.12 92 SER A O 1
ATOM 724 N N . LYS A 1 93 ? 13.745 2.635 -18.008 1.00 96.62 93 LYS A N 1
ATOM 725 C CA . LYS A 1 93 ? 14.408 3.696 -18.790 1.00 96.62 93 LYS A CA 1
ATOM 726 C C . LYS A 1 93 ? 15.718 3.218 -19.420 1.00 96.62 93 LYS A C 1
ATOM 728 O O . LYS A 1 93 ? 15.900 3.407 -20.622 1.00 96.62 93 LYS A O 1
ATOM 733 N N . VAL A 1 94 ? 16.581 2.561 -18.642 1.00 96.69 94 VAL A N 1
ATOM 734 C CA . VAL A 1 94 ? 17.867 2.015 -19.111 1.00 96.69 94 VAL A CA 1
ATOM 735 C C . VAL A 1 94 ? 17.648 0.979 -20.213 1.00 96.69 94 VAL A C 1
ATOM 737 O O . VAL A 1 94 ? 18.238 1.096 -21.285 1.00 96.69 94 VAL A O 1
ATOM 740 N N . ALA A 1 95 ? 16.740 0.020 -20.006 1.00 94.56 95 ALA A N 1
ATOM 741 C CA . ALA A 1 95 ? 16.413 -0.980 -21.022 1.00 94.56 95 ALA A CA 1
ATOM 742 C C . ALA A 1 95 ? 15.896 -0.335 -22.320 1.00 94.56 95 ALA A C 1
ATOM 744 O O . ALA A 1 95 ? 16.267 -0.744 -23.419 1.00 94.56 95 ALA A O 1
ATOM 745 N N . SER A 1 96 ? 15.068 0.705 -22.203 1.00 95.19 96 SER A N 1
ATOM 746 C CA . SER A 1 96 ? 14.530 1.430 -23.358 1.00 95.19 96 SER A CA 1
ATOM 747 C C . SER A 1 96 ? 15.618 2.203 -24.108 1.00 95.19 96 SER A C 1
ATOM 749 O O . SER A 1 96 ? 15.625 2.217 -25.336 1.00 95.19 96 SER A O 1
ATOM 751 N N . PHE A 1 97 ? 16.555 2.823 -23.387 1.00 95.94 97 PHE A N 1
ATOM 752 C CA . PHE A 1 97 ? 17.703 3.509 -23.978 1.00 95.94 97 PHE A CA 1
ATOM 753 C C . PHE A 1 97 ? 18.635 2.540 -24.716 1.00 95.94 97 PHE A C 1
ATOM 755 O O . PHE A 1 97 ? 18.993 2.805 -25.861 1.00 95.94 97 PHE A O 1
ATOM 762 N N . ALA A 1 98 ? 18.958 1.394 -24.108 1.00 95.06 98 ALA A N 1
ATOM 763 C CA . ALA A 1 98 ? 19.784 0.363 -24.734 1.00 95.06 98 ALA A CA 1
ATOM 764 C C . ALA A 1 98 ? 19.153 -0.170 -26.032 1.00 95.06 98 ALA A C 1
ATOM 766 O O . ALA A 1 98 ? 19.835 -0.263 -27.049 1.00 95.06 98 ALA A O 1
ATOM 767 N N . ARG A 1 99 ? 17.837 -0.436 -26.034 1.00 95.12 99 ARG A N 1
ATOM 768 C CA . ARG A 1 99 ? 17.095 -0.865 -27.235 1.00 95.12 99 ARG A CA 1
ATOM 769 C C . ARG A 1 99 ? 17.150 0.166 -28.361 1.00 95.12 99 ARG A C 1
ATOM 771 O O . ARG A 1 99 ? 17.333 -0.217 -29.509 1.00 95.12 99 ARG A O 1
ATOM 778 N N . ARG A 1 100 ? 17.009 1.461 -28.048 1.00 94.06 100 ARG A N 1
ATOM 779 C CA . ARG A 1 100 ? 17.147 2.536 -29.048 1.00 94.06 100 ARG A CA 1
ATOM 780 C C . ARG A 1 100 ? 18.559 2.568 -29.630 1.00 94.06 100 ARG A C 1
ATOM 782 O O . ARG A 1 100 ? 18.711 2.441 -30.833 1.00 94.06 100 ARG A O 1
ATOM 789 N N . ARG A 1 101 ? 19.585 2.572 -28.773 1.00 94.12 101 ARG A N 1
ATOM 790 C CA . ARG A 1 101 ? 20.992 2.556 -29.207 1.00 94.12 101 ARG A CA 1
ATOM 791 C C . ARG A 1 101 ? 21.365 1.325 -30.033 1.00 94.12 101 ARG A C 1
ATOM 793 O O . ARG A 1 101 ? 22.259 1.431 -30.860 1.00 94.12 101 ARG A O 1
ATOM 800 N N . ALA A 1 102 ? 20.752 0.170 -29.786 1.00 91.94 102 ALA A N 1
ATOM 801 C CA . ALA A 1 102 ? 20.972 -1.024 -30.599 1.00 91.94 102 ALA A CA 1
ATOM 802 C C . ALA A 1 102 ? 20.374 -0.869 -32.007 1.00 91.94 102 ALA A C 1
ATOM 804 O O . ALA A 1 102 ? 21.031 -1.229 -32.976 1.00 91.94 102 ALA A O 1
ATOM 805 N N . ARG A 1 103 ? 19.177 -0.273 -32.122 1.00 90.88 103 ARG A N 1
ATOM 806 C CA . ARG A 1 103 ? 18.553 0.055 -33.416 1.00 90.88 103 ARG A CA 1
ATOM 807 C C . ARG A 1 103 ? 19.364 1.089 -34.194 1.00 90.88 103 ARG A C 1
ATOM 809 O O . ARG A 1 103 ? 19.581 0.907 -35.379 1.00 90.88 103 ARG A O 1
ATOM 816 N N . ASP A 1 104 ? 19.866 2.120 -33.519 1.00 87.25 104 ASP A N 1
ATOM 817 C CA . ASP A 1 104 ? 20.651 3.180 -34.167 1.00 87.25 104 ASP A CA 1
ATOM 818 C C . ASP A 1 104 ? 22.018 2.677 -34.680 1.00 87.25 104 ASP A C 1
ATOM 820 O O . ASP A 1 104 ? 22.577 3.242 -35.613 1.00 87.25 104 ASP A O 1
ATOM 824 N N . ARG A 1 105 ? 22.576 1.619 -34.070 1.00 79.94 105 ARG A N 1
ATOM 825 C CA . ARG A 1 105 ? 23.848 0.990 -34.483 1.00 79.94 105 ARG A CA 1
ATOM 826 C C . ARG A 1 105 ? 23.696 -0.060 -35.582 1.00 79.94 105 ARG A C 1
ATOM 828 O O . ARG A 1 105 ? 24.707 -0.513 -36.109 1.00 79.94 105 ARG A O 1
ATOM 835 N N . HIS A 1 106 ? 22.471 -0.474 -35.885 1.00 69.44 106 HIS A N 1
ATOM 836 C CA . HIS A 1 106 ? 22.161 -1.399 -36.969 1.00 69.44 106 HIS A CA 1
ATOM 837 C C . HIS A 1 106 ? 21.154 -0.711 -37.903 1.00 69.44 106 HIS A C 1
ATOM 839 O O . HIS A 1 106 ? 19.976 -1.082 -37.910 1.00 69.44 106 HIS A O 1
ATOM 845 N N . PRO A 1 107 ? 21.571 0.358 -38.616 1.00 63.62 107 PRO A N 1
ATOM 846 C CA . PRO A 1 107 ? 20.740 0.898 -39.679 1.00 63.62 107 PRO A CA 1
ATOM 847 C C . PRO A 1 107 ? 20.551 -0.213 -40.717 1.00 63.62 107 PRO A C 1
ATOM 849 O O . PRO A 1 107 ? 21.517 -0.891 -41.070 1.00 63.62 107 PRO A O 1
ATOM 852 N N . ALA A 1 108 ? 19.295 -0.454 -41.089 1.00 63.84 108 ALA A N 1
ATOM 853 C CA . ALA A 1 108 ? 18.935 -1.401 -42.140 1.00 63.84 108 ALA A CA 1
ATOM 854 C C . ALA A 1 108 ? 19.591 -1.029 -43.475 1.00 63.84 108 ALA A C 1
ATOM 856 O O . ALA A 1 108 ? 19.783 0.189 -43.705 1.00 63.84 108 ALA A O 1
#

Sequence (108 aa):
TVEAVNELLRVTEGHDELVPLGREWTLRLIAREQRPEWLLAAVARSAAELIAEGSAAPLRKCANPRCPLFFYDTSRTGRRRWCSMGACGNRSKVASFARRRARDRHPA

Mean predicted aligned error: 7.14 Å

Radius of gyration: 20.96 Å; Cα contacts (8 Å, |Δi|>4): 99; chains: 1; bounding box: 36×36×68 Å

Nearest PDB structures (foldseek):
  3h0n-assembly1_A-2  TM=6.609E-01  e=5.124E-05  Jannaschia sp. CCS1
  6wxp-assembly3_E  TM=3.628E-01  e=1.716E+00  synthetic construct
  6wxp-assembly2_C  TM=3.567E-01  e=3.696E+00  synthetic construct
  2dqr-assembly1_B  TM=3.964E-01  e=4.477E+00  Bacillus subtilis

Secondary structure (DSSP, 8-state):
-HHHHHHHHHT--EEEEEEEETTEEEEEEEESS--THHHHHHHHHHHHHHHHHGGGS-EEE-SSTT---EEE--STTS---SS-IIIIIHHHHHHHHHHHHHHHTS--

Foldseek 3Di:
DLVVLVVLLVVFDWDWDWDDDPPDTDTDTDGPDPDPSVVVNVVSVVVVVQVVCPPVFLWAAAQPPPDRDIDGQPDPVSPDRHNDCVPSVVVVVVVVVVVVVVCVVDPD